Protein AF-A0A438I590-F1 (afdb_monomer_lite)

Organism: Vitis vinifera (NCBI:txid29760)

Radius of gyration: 56.79 Å; chains: 1; bounding box: 91×57×160 Å

Sequence (173 aa):
MPCSTCQSYEHLVECPTFPAVREMFGDQANVVDQFKPNNNAPYGSTYISNWRNHPNFSWKPRPPQYTPPAQAPQQASNLEQAIANLSKVVGDFVGEQKSINSQLNQKIDRVESTLNKRMDEMQNDLYHKIDNIQYSISRLTNLNTVQEKGNFPSQPHQNPKGIHEVEAQGRES

pLDDT: mean 73.7, std 19.17, range [40.97, 98.69]

Structure (mmCIF, N/CA/C/O backbone):
data_AF-A0A438I590-F1
#
_entry.id   AF-A0A438I590-F1
#
loop_
_atom_site.group_PDB
_atom_site.id
_atom_site.type_symbol
_atom_site.label_atom_id
_atom_site.label_alt_id
_atom_site.label_comp_id
_atom_site.label_asym_id
_atom_site.label_entity_id
_atom_site.label_seq_id
_atom_site.pdbx_PDB_ins_code
_atom_site.Cartn_x
_atom_site.Cartn_y
_atom_site.Cartn_z
_atom_site.occupancy
_atom_site.B_iso_or_equiv
_atom_site.auth_seq_id
_atom_site.auth_comp_id
_atom_site.auth_asym_id
_atom_site.auth_atom_id
_atom_site.pdbx_PDB_model_num
ATOM 1 N N . MET A 1 1 ? 3.644 2.434 45.443 1.00 70.94 1 MET A N 1
ATOM 2 C CA . MET A 1 1 ? 2.411 3.213 45.204 1.00 70.94 1 MET A CA 1
ATOM 3 C C . MET A 1 1 ? 2.764 4.676 45.413 1.00 70.94 1 MET A C 1
ATOM 5 O O . MET A 1 1 ? 3.305 4.953 46.479 1.00 70.94 1 MET A O 1
ATOM 9 N N . PRO A 1 2 ? 2.570 5.568 44.424 1.00 77.00 2 PRO A N 1
ATOM 10 C CA . PRO A 1 2 ? 2.765 6.999 44.639 1.00 77.00 2 PRO A CA 1
ATOM 11 C C . PRO A 1 2 ? 1.704 7.525 45.613 1.00 77.00 2 PRO A C 1
ATOM 13 O O . PRO A 1 2 ? 0.592 6.996 45.671 1.00 77.00 2 PRO A O 1
ATOM 16 N N . CYS A 1 3 ? 2.042 8.549 46.390 1.00 75.69 3 CYS A N 1
ATOM 17 C CA . CYS A 1 3 ? 1.111 9.191 47.308 1.00 75.69 3 CYS A CA 1
ATOM 18 C C . CYS A 1 3 ? -0.096 9.743 46.534 1.00 75.69 3 CYS A C 1
ATOM 20 O O . CYS A 1 3 ? 0.072 10.566 45.639 1.00 75.69 3 CYS A O 1
ATOM 22 N N . SER A 1 4 ? -1.318 9.349 46.898 1.00 69.00 4 SER A N 1
ATOM 23 C CA . SER A 1 4 ? -2.538 9.776 46.191 1.00 69.00 4 SER A CA 1
ATOM 24 C C . SER A 1 4 ? -2.778 11.291 46.223 1.00 69.00 4 SER A C 1
ATOM 26 O O . SER A 1 4 ? -3.519 11.808 45.394 1.00 69.00 4 SER A O 1
ATOM 28 N N . THR A 1 5 ? -2.157 12.003 47.169 1.00 71.00 5 THR A N 1
ATOM 29 C CA . THR A 1 5 ? -2.352 13.444 47.383 1.00 71.00 5 THR A CA 1
ATOM 30 C C . THR A 1 5 ? -1.461 14.307 46.488 1.00 71.00 5 THR A C 1
ATOM 32 O O . THR A 1 5 ? -1.924 15.320 45.979 1.00 71.00 5 THR A O 1
ATOM 35 N N . CYS A 1 6 ? -0.195 13.931 46.278 1.00 78.19 6 CYS A N 1
ATOM 36 C CA . CYS A 1 6 ? 0.759 14.729 45.488 1.00 78.19 6 CYS A CA 1
ATOM 37 C C . CYS A 1 6 ? 1.446 13.949 44.356 1.00 78.19 6 CYS A C 1
ATOM 39 O O . CYS A 1 6 ? 2.307 14.494 43.674 1.00 78.19 6 CYS A O 1
ATOM 41 N N . GLN A 1 7 ? 1.090 12.675 44.170 1.00 72.06 7 GLN A N 1
ATOM 42 C CA . GLN A 1 7 ? 1.624 11.769 43.147 1.00 72.06 7 GLN A CA 1
ATOM 43 C C . GLN A 1 7 ? 3.148 11.532 43.216 1.00 72.06 7 GLN A C 1
ATOM 45 O O . GLN A 1 7 ? 3.723 10.968 42.288 1.00 72.06 7 GLN A O 1
ATOM 50 N N . SER A 1 8 ? 3.805 11.894 44.326 1.00 72.00 8 SER A N 1
ATOM 51 C CA . SER A 1 8 ? 5.228 11.609 44.564 1.00 72.00 8 SER A CA 1
ATOM 52 C C . SER A 1 8 ? 5.452 10.172 45.056 1.00 72.00 8 SER A C 1
ATOM 54 O O . SER A 1 8 ? 4.584 9.570 45.693 1.00 72.00 8 SER A O 1
ATOM 56 N N . TYR A 1 9 ? 6.641 9.630 44.776 1.00 76.06 9 TYR A N 1
ATOM 57 C CA . TYR A 1 9 ? 7.103 8.328 45.278 1.00 76.06 9 TYR A CA 1
ATOM 58 C C . TYR A 1 9 ? 7.983 8.441 46.534 1.00 76.06 9 TYR A C 1
ATOM 60 O O . TYR A 1 9 ? 8.414 7.418 47.060 1.00 76.06 9 TYR A O 1
ATOM 68 N N . GLU A 1 10 ? 8.263 9.656 47.014 1.00 74.12 10 GLU A N 1
ATOM 69 C CA . GLU A 1 10 ? 9.264 9.900 48.064 1.00 74.12 10 GLU A CA 1
ATOM 70 C C . GLU A 1 10 ? 8.742 9.654 49.486 1.00 74.12 10 GLU A C 1
ATOM 72 O O . GLU A 1 10 ? 9.523 9.547 50.428 1.00 74.12 10 GLU A O 1
ATOM 77 N N . HIS A 1 11 ? 7.427 9.532 49.666 1.00 67.69 11 HIS A N 1
ATOM 78 C CA . HIS A 1 11 ? 6.815 9.316 50.974 1.00 67.69 11 HIS A CA 1
ATOM 79 C C . HIS A 1 11 ? 5.542 8.466 50.860 1.00 67.69 11 HIS A C 1
ATOM 81 O O . HIS A 1 11 ? 4.703 8.668 49.981 1.00 67.69 11 HIS A O 1
ATOM 87 N N . LEU A 1 12 ? 5.394 7.500 51.770 1.00 59.84 12 LEU A N 1
ATOM 88 C CA . LEU A 1 12 ? 4.377 6.443 51.678 1.00 59.84 12 LEU A CA 1
ATOM 89 C C . LEU A 1 12 ? 3.187 6.601 52.636 1.00 59.84 12 LEU A C 1
ATOM 91 O O . LEU A 1 12 ? 2.172 5.951 52.408 1.00 59.84 12 LEU A O 1
ATOM 95 N N . VAL A 1 13 ? 3.281 7.427 53.687 1.00 60.38 13 VAL A N 1
ATOM 96 C CA . VAL A 1 13 ? 2.271 7.438 54.770 1.00 60.38 13 VAL A CA 1
ATOM 97 C C . VAL A 1 13 ? 1.706 8.830 55.060 1.00 60.38 13 VAL A C 1
ATOM 99 O O . VAL A 1 13 ? 0.490 8.974 55.121 1.00 60.38 13 VAL A O 1
ATOM 102 N N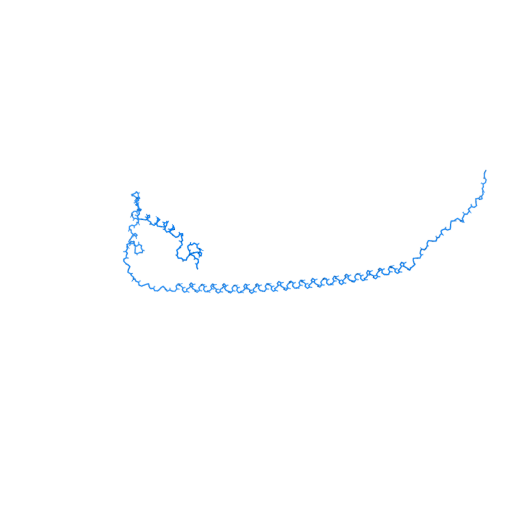 . GLU A 1 14 ? 2.537 9.873 55.147 1.00 62.47 14 GLU A N 1
ATOM 103 C CA . GLU A 1 14 ? 2.062 11.252 55.328 1.00 62.47 14 GLU A CA 1
ATOM 104 C C . GLU A 1 14 ? 2.648 12.169 54.254 1.00 62.47 14 GLU A C 1
ATOM 106 O O . GLU A 1 14 ? 3.861 12.275 54.087 1.00 62.47 14 GLU A O 1
ATOM 111 N N . CYS A 1 15 ? 1.764 12.804 53.482 1.00 69.38 15 CYS A N 1
ATOM 112 C CA . CYS A 1 15 ? 2.145 13.786 52.476 1.00 69.38 15 CYS A CA 1
ATOM 113 C C . CYS A 1 15 ? 2.492 15.105 53.183 1.00 69.38 15 CYS A C 1
ATOM 115 O O . CYS A 1 15 ? 1.608 15.655 53.844 1.00 69.38 15 CYS A O 1
ATOM 117 N N . PRO A 1 16 ? 3.701 15.670 53.013 1.00 68.12 16 PRO A N 1
ATOM 118 C CA . PRO A 1 16 ? 4.107 16.918 53.672 1.00 68.12 16 PRO A CA 1
ATOM 119 C C . PRO A 1 16 ? 3.179 18.110 53.379 1.00 68.12 16 PRO A C 1
ATOM 121 O O . PRO A 1 16 ? 3.109 19.059 54.149 1.00 68.12 16 PRO A O 1
ATOM 124 N N . THR A 1 17 ? 2.433 18.054 52.273 1.00 64.62 17 THR A N 1
ATOM 125 C CA . THR A 1 17 ? 1.440 19.058 51.855 1.00 64.62 17 THR A CA 1
ATOM 126 C C . THR A 1 17 ? 0.091 18.943 52.588 1.00 64.62 17 THR A C 1
ATOM 128 O O . THR A 1 17 ? -0.721 19.863 52.537 1.00 64.62 17 THR A O 1
ATOM 131 N N . PHE A 1 18 ? -0.185 17.823 53.262 1.00 64.62 18 PHE A N 1
ATOM 132 C CA . PHE A 1 18 ? -1.492 17.523 53.861 1.00 64.62 18 PHE A CA 1
ATOM 133 C C . PHE A 1 18 ? -1.895 18.425 55.048 1.00 64.62 18 PHE A C 1
ATOM 135 O O . PHE A 1 18 ? -3.074 18.780 55.121 1.00 64.62 18 PHE A O 1
ATOM 142 N N . PRO A 1 19 ? -0.984 18.857 55.949 1.00 62.16 19 PRO A N 1
ATOM 143 C CA . PRO A 1 19 ? -1.344 19.748 57.054 1.00 62.16 19 PRO A CA 1
ATOM 144 C C . PRO A 1 19 ? -1.915 21.091 56.575 1.00 62.16 19 PRO A C 1
ATOM 146 O O . PRO A 1 19 ? -2.956 21.516 57.066 1.00 62.16 19 PRO A O 1
ATOM 149 N N . ALA A 1 20 ? -1.310 21.695 55.546 1.00 61.56 20 ALA A N 1
ATOM 150 C CA . ALA A 1 20 ? -1.750 22.978 54.991 1.00 61.56 20 ALA A CA 1
ATOM 151 C C . ALA A 1 20 ? -3.125 22.884 54.306 1.00 61.56 20 ALA A C 1
ATOM 153 O O . ALA A 1 20 ? -3.954 23.781 54.422 1.00 61.56 20 ALA A O 1
ATOM 154 N N . VAL A 1 21 ? -3.406 21.770 53.622 1.00 60.34 21 VAL A N 1
ATOM 155 C CA . VAL A 1 21 ? -4.712 21.541 52.983 1.00 60.34 21 VAL A CA 1
ATOM 156 C C . VAL A 1 21 ? -5.808 21.343 54.034 1.00 60.34 21 VAL A C 1
ATOM 158 O O . VAL A 1 21 ? -6.900 21.888 53.893 1.00 60.34 21 VAL A O 1
ATOM 161 N N . ARG A 1 22 ? -5.523 20.610 55.116 1.00 62.00 22 ARG A N 1
ATOM 162 C CA . ARG A 1 22 ? -6.483 20.372 56.204 1.00 62.00 22 ARG A CA 1
ATOM 163 C C . ARG A 1 22 ? -6.872 21.658 56.940 1.00 62.00 22 ARG A C 1
ATOM 165 O O . ARG A 1 22 ? -8.035 21.801 57.305 1.00 62.00 22 ARG A O 1
ATOM 172 N N . GLU A 1 23 ? -5.927 22.574 57.131 1.00 60.38 23 GLU A N 1
ATOM 173 C CA . GLU A 1 23 ? -6.164 23.877 57.765 1.00 60.38 23 GLU A CA 1
ATOM 174 C C . GLU A 1 23 ? -7.091 24.757 56.905 1.00 60.38 23 GLU A C 1
ATOM 176 O O . GLU A 1 23 ? -8.107 25.244 57.398 1.00 60.38 23 GLU A O 1
ATOM 181 N N . MET A 1 24 ? -6.862 24.814 55.585 1.00 58.25 24 MET A N 1
ATOM 182 C CA . MET A 1 24 ? -7.729 25.563 54.658 1.00 58.25 24 MET A CA 1
ATOM 183 C C . MET A 1 24 ? -9.183 25.052 54.606 1.00 58.25 24 MET A C 1
ATOM 185 O O . MET A 1 24 ? -10.105 25.846 54.417 1.00 58.25 24 MET A O 1
ATOM 189 N N . PHE A 1 25 ? -9.416 23.743 54.768 1.00 56.88 25 PHE A N 1
ATOM 190 C CA . PHE A 1 25 ? -10.774 23.175 54.811 1.00 56.88 25 PHE A CA 1
ATOM 191 C C . PHE A 1 25 ? -11.434 23.274 56.196 1.00 56.88 25 PHE A C 1
ATOM 193 O O . PHE A 1 25 ? -12.662 23.355 56.280 1.00 56.88 25 PHE A O 1
ATOM 200 N N . GLY A 1 26 ? -10.649 23.288 57.279 1.00 59.03 26 GLY A N 1
ATOM 201 C CA . GLY A 1 26 ? -11.156 23.489 58.641 1.00 59.03 26 GLY A CA 1
ATOM 202 C C . GLY A 1 26 ? -11.768 24.879 58.837 1.00 59.03 26 GLY A C 1
ATOM 203 O O . GLY A 1 26 ? -12.857 24.998 59.405 1.00 59.03 26 GLY A O 1
ATOM 204 N N . ASP A 1 27 ? -11.129 25.909 58.279 1.00 57.12 27 ASP A N 1
ATOM 205 C CA . ASP A 1 27 ? -11.603 27.295 58.372 1.00 57.12 27 ASP A CA 1
ATOM 206 C C . ASP A 1 27 ? -12.915 27.534 57.604 1.00 57.12 27 ASP A C 1
ATOM 208 O O . ASP A 1 27 ? -13.749 28.328 58.039 1.00 57.12 27 ASP A O 1
ATOM 212 N N . GLN A 1 28 ? -13.164 26.804 56.508 1.00 56.91 28 GLN A N 1
ATOM 213 C CA . GLN A 1 28 ? -14.437 26.878 55.776 1.00 56.91 28 GLN A CA 1
ATOM 214 C C . GLN A 1 28 ? -15.594 26.163 56.497 1.00 56.91 28 GLN A C 1
ATOM 216 O O . GLN A 1 28 ? -16.742 26.596 56.385 1.00 56.91 28 GLN A O 1
ATOM 221 N N . ALA A 1 29 ? -15.320 25.095 57.254 1.00 52.38 29 ALA A N 1
ATOM 222 C CA . ALA A 1 29 ? -16.349 24.334 57.971 1.00 52.38 29 ALA A CA 1
ATOM 223 C C . ALA A 1 29 ? -16.844 25.042 59.250 1.00 52.38 29 ALA A C 1
ATOM 225 O O . ALA A 1 29 ? -18.017 24.920 59.603 1.00 52.38 29 ALA A O 1
ATOM 226 N N . ASN A 1 30 ? -15.992 25.842 59.902 1.00 56.03 30 ASN A N 1
ATOM 227 C CA . ASN A 1 30 ? -16.338 26.577 61.128 1.00 56.03 30 ASN A CA 1
ATOM 228 C C . ASN A 1 30 ? -17.219 27.826 60.904 1.00 56.03 30 ASN A C 1
ATOM 230 O O . ASN A 1 30 ? -17.684 28.435 61.869 1.00 56.03 30 ASN A O 1
ATOM 234 N N . VAL A 1 31 ? -17.498 28.211 59.654 1.00 54.53 31 VAL A N 1
ATOM 235 C CA . VAL A 1 31 ? -18.377 29.356 59.332 1.00 54.53 31 VAL A CA 1
ATOM 236 C C . VAL A 1 31 ? -19.856 29.048 59.605 1.00 54.53 31 VAL A C 1
ATOM 238 O O . VAL A 1 31 ? -20.648 29.963 59.841 1.00 54.53 31 VAL A O 1
ATOM 241 N N . VAL A 1 32 ? -20.243 27.768 59.620 1.00 56.84 32 VAL A N 1
ATOM 242 C CA . VAL A 1 32 ? -21.647 27.352 59.773 1.00 56.84 32 VAL A CA 1
ATOM 243 C C . VAL A 1 32 ? -22.186 27.643 61.181 1.00 56.84 32 VAL A C 1
ATOM 245 O O . VAL A 1 32 ? -23.335 28.065 61.308 1.00 56.84 32 VAL A O 1
ATOM 248 N N . ASP A 1 33 ? -21.358 27.522 62.222 1.00 54.09 33 ASP A N 1
ATOM 249 C CA . ASP A 1 33 ? -21.786 27.742 63.614 1.00 54.09 33 ASP A CA 1
ATOM 250 C C . ASP A 1 33 ? -21.774 29.223 64.043 1.00 54.09 33 ASP A C 1
ATOM 252 O O . ASP A 1 33 ? -22.419 29.591 65.026 1.00 54.09 33 ASP A O 1
ATOM 256 N N . GLN A 1 34 ? -21.085 30.105 63.304 1.00 52.22 34 GLN A N 1
ATOM 257 C CA . GLN A 1 34 ? -21.012 31.548 63.604 1.00 52.22 34 GLN A CA 1
ATOM 258 C C . GLN A 1 34 ? -22.017 32.404 62.819 1.00 52.22 34 GLN A C 1
ATOM 260 O O . GLN A 1 34 ? -22.079 33.624 63.009 1.00 52.22 34 GLN A O 1
ATOM 265 N N . PHE A 1 35 ? -22.827 31.798 61.949 1.00 57.03 35 PHE A N 1
ATOM 266 C CA . PHE A 1 35 ? -23.754 32.543 61.106 1.00 57.03 35 PHE A CA 1
ATOM 267 C C . PHE A 1 35 ? -24.938 33.090 61.922 1.00 57.03 35 PHE A C 1
ATOM 269 O O . PHE A 1 35 ? -25.896 32.379 62.231 1.00 57.03 35 PHE A O 1
ATOM 276 N N . LYS A 1 36 ? -24.905 34.386 62.261 1.00 59.28 36 LYS A N 1
ATOM 277 C CA . LYS A 1 36 ? -26.077 35.098 62.793 1.00 59.28 36 LYS A CA 1
ATOM 278 C C . LYS A 1 36 ? -27.015 35.484 61.640 1.00 59.28 36 LYS A C 1
ATOM 280 O O . LYS A 1 36 ? -26.609 36.271 60.785 1.00 59.28 36 LYS A O 1
ATOM 285 N N . PRO A 1 37 ? -28.266 34.994 61.601 1.00 58.62 37 PRO A N 1
ATOM 286 C CA . PRO A 1 37 ? -29.215 35.396 60.569 1.00 58.62 37 PRO A CA 1
ATOM 287 C C . PRO A 1 37 ? -29.580 36.885 60.699 1.00 58.62 37 PRO A C 1
ATOM 289 O O . PRO A 1 37 ? -29.724 37.419 61.798 1.00 58.62 37 PRO A O 1
ATOM 292 N N . ASN A 1 38 ? -29.730 37.562 59.559 1.00 54.06 38 ASN A N 1
ATOM 293 C CA . ASN A 1 38 ? -30.131 38.966 59.479 1.00 54.06 38 ASN A CA 1
ATOM 294 C C . ASN A 1 38 ? -31.612 39.131 59.882 1.00 54.06 38 ASN A C 1
ATOM 296 O O . ASN A 1 38 ? -32.495 38.567 59.238 1.00 54.06 38 ASN A O 1
ATOM 300 N N . ASN A 1 39 ? -31.884 39.943 60.910 1.00 58.28 39 ASN A N 1
ATOM 301 C CA . ASN A 1 39 ? -33.231 40.191 61.445 1.00 58.28 39 ASN A CA 1
ATOM 302 C C . ASN A 1 39 ? -34.166 40.977 60.499 1.00 58.28 39 ASN A C 1
ATOM 304 O O . ASN A 1 39 ? -35.359 41.060 60.775 1.00 58.28 39 ASN A O 1
ATOM 308 N N . ASN A 1 40 ? -33.668 41.522 59.383 1.00 58.44 40 ASN A N 1
ATOM 309 C CA . ASN A 1 40 ? -34.463 42.318 58.436 1.00 58.44 40 ASN A CA 1
ATOM 310 C C . ASN A 1 40 ? -35.018 41.514 57.243 1.00 58.44 40 ASN A C 1
ATOM 312 O O . ASN A 1 40 ? -35.478 42.112 56.274 1.00 58.44 40 ASN A O 1
ATOM 316 N N . ALA A 1 41 ? -34.972 40.177 57.275 1.00 56.44 41 ALA A N 1
ATOM 317 C CA . ALA A 1 41 ? -35.538 39.323 56.229 1.00 56.44 41 ALA A CA 1
ATOM 318 C C . ALA A 1 41 ? -36.981 38.898 56.595 1.00 56.44 41 ALA A C 1
ATOM 320 O O . ALA A 1 41 ? -37.143 37.990 57.413 1.00 56.44 41 ALA A O 1
ATOM 321 N N . PRO A 1 42 ? -38.039 39.476 55.985 1.00 56.62 42 PRO A N 1
ATOM 322 C CA . PRO A 1 42 ? -39.427 39.276 56.432 1.00 56.62 42 PRO A CA 1
ATOM 323 C C . PRO A 1 42 ? -39.943 37.837 56.278 1.00 56.62 42 PRO A C 1
ATOM 325 O O . PRO A 1 42 ? -40.926 37.463 56.906 1.00 56.62 42 PRO A O 1
ATOM 328 N N . TYR A 1 43 ? -39.277 37.025 55.451 1.00 54.25 43 TYR A N 1
ATOM 329 C CA . TYR A 1 43 ? -39.705 35.668 55.092 1.00 54.25 43 TYR A CA 1
ATOM 330 C C . TYR A 1 43 ? -38.688 34.571 55.460 1.00 54.25 43 TYR A C 1
ATOM 332 O O . TYR A 1 43 ? -38.898 33.402 55.139 1.00 54.25 43 TYR A O 1
ATOM 340 N N . GLY A 1 44 ? -37.581 34.914 56.131 1.00 52.94 44 GLY A N 1
ATOM 341 C CA . GLY A 1 44 ? -36.484 33.968 56.385 1.00 52.94 44 GLY A CA 1
ATOM 342 C C . GLY A 1 44 ? -36.829 32.842 57.370 1.00 52.94 44 GLY A C 1
ATOM 343 O O . GLY A 1 44 ? -36.316 31.733 57.247 1.00 52.94 44 GLY A O 1
ATOM 344 N N . SER A 1 45 ? -37.718 33.094 58.334 1.00 55.09 45 SER A N 1
ATOM 345 C CA . SER A 1 45 ? -38.065 32.127 59.387 1.00 55.09 45 SER A CA 1
ATOM 346 C C . SER A 1 45 ? -39.282 31.256 59.058 1.00 55.09 45 SER A C 1
ATOM 348 O O . SER A 1 45 ? -39.435 30.177 59.631 1.00 55.09 45 SER A O 1
ATOM 350 N N . THR A 1 46 ? -40.129 31.679 58.115 1.00 53.47 46 THR A N 1
ATOM 351 C CA . THR A 1 46 ? -41.415 31.027 57.818 1.00 53.47 46 THR A CA 1
ATOM 352 C C . THR A 1 46 ? -41.275 29.834 56.875 1.00 53.47 46 THR A C 1
ATOM 354 O O . THR A 1 46 ? -42.061 28.894 56.959 1.00 53.47 46 THR A O 1
ATOM 357 N N . TYR A 1 47 ? -40.263 29.835 56.000 1.00 53.41 47 TYR A N 1
ATOM 358 C CA . TYR A 1 47 ? -40.080 28.774 55.001 1.00 53.41 47 TYR A CA 1
ATOM 359 C C . TYR A 1 47 ? -39.258 27.576 55.511 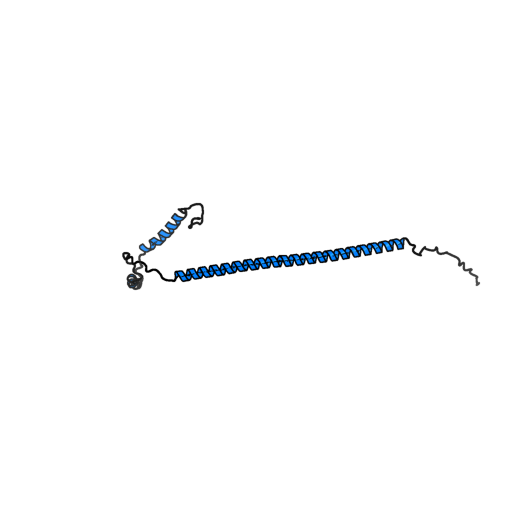1.00 53.41 47 TYR A C 1
ATOM 361 O O . TYR A 1 47 ? -39.294 26.508 54.910 1.00 53.41 47 TYR A O 1
ATOM 369 N N . ILE A 1 48 ? -38.535 27.716 56.632 1.00 54.59 48 ILE A N 1
ATOM 370 C CA . ILE A 1 48 ? -37.552 26.718 57.111 1.00 54.59 48 ILE A CA 1
ATOM 371 C C . ILE A 1 48 ? -38.083 25.877 58.290 1.00 54.59 48 ILE A C 1
ATOM 373 O O . ILE A 1 48 ? -37.604 24.769 58.544 1.00 54.59 48 ILE A O 1
ATOM 377 N N . SER A 1 49 ? -39.098 26.358 59.010 1.00 59.00 49 SER A N 1
ATOM 378 C CA . SER A 1 49 ? -39.652 25.683 60.195 1.00 59.00 49 SER A CA 1
ATOM 379 C C . SER A 1 49 ? -40.228 24.296 59.881 1.00 59.00 49 SER A C 1
ATOM 381 O O . SER A 1 49 ? -39.986 23.343 60.624 1.00 59.00 49 SER A O 1
ATOM 383 N N . ASN A 1 50 ? -40.916 24.156 58.745 1.00 57.91 50 ASN A N 1
ATOM 384 C CA . ASN A 1 50 ? -41.568 22.906 58.337 1.00 57.91 50 ASN A CA 1
ATOM 385 C C . ASN A 1 50 ? -40.569 21.867 57.791 1.00 57.91 50 ASN A C 1
ATOM 387 O O . ASN A 1 50 ? -40.804 20.665 57.895 1.00 57.91 50 ASN A O 1
ATOM 391 N N . TRP A 1 51 ? -39.422 22.313 57.266 1.00 60.72 51 TRP A N 1
ATOM 392 C CA . TRP A 1 51 ? -38.378 21.439 56.716 1.00 60.72 51 TRP A CA 1
ATOM 393 C C . TRP A 1 51 ? -37.542 20.762 57.805 1.00 60.72 51 TRP A C 1
ATOM 395 O O . TRP A 1 51 ? -37.149 19.609 57.641 1.00 60.72 51 TRP A O 1
ATOM 405 N N . ARG A 1 52 ? -37.339 21.420 58.959 1.00 58.47 52 ARG A N 1
ATOM 406 C CA . ARG A 1 52 ? -36.610 20.834 60.106 1.00 58.47 52 ARG A CA 1
ATOM 407 C C . ARG A 1 52 ? -37.238 19.542 60.643 1.00 58.47 52 ARG A C 1
ATOM 409 O O . ARG A 1 52 ? -36.543 18.740 61.269 1.00 58.47 52 ARG A O 1
ATOM 416 N N . ASN A 1 53 ? -38.534 19.343 60.409 1.00 57.59 53 ASN A N 1
ATOM 417 C CA . ASN A 1 53 ? -39.289 18.180 60.876 1.00 57.59 53 ASN A CA 1
ATOM 418 C C . ASN A 1 53 ? -39.652 17.202 59.743 1.00 57.59 53 ASN A C 1
ATOM 420 O O . ASN A 1 53 ? -40.411 16.264 59.978 1.00 57.59 53 ASN A O 1
ATOM 424 N N . HIS A 1 54 ? -39.114 17.388 58.531 1.00 61.78 54 HIS A N 1
ATOM 425 C CA . HIS A 1 54 ? -39.372 16.479 57.418 1.00 61.78 54 HIS A CA 1
ATOM 426 C C . HIS A 1 54 ? -38.731 15.102 57.689 1.00 61.78 54 HIS A C 1
ATOM 428 O O . HIS A 1 54 ? -37.560 15.047 58.077 1.00 61.78 54 HIS A O 1
ATOM 434 N N . PRO A 1 55 ? -39.439 13.979 57.459 1.00 62.91 55 PRO A N 1
ATOM 435 C CA . PRO A 1 55 ? -38.955 12.638 57.800 1.00 62.91 55 PRO A CA 1
ATOM 436 C C . PRO A 1 55 ? -37.617 12.262 57.139 1.00 62.91 55 PRO A C 1
ATOM 438 O O . PRO A 1 55 ? -36.852 11.519 57.745 1.00 62.91 55 PRO A O 1
ATOM 441 N N . ASN A 1 56 ? -37.301 12.836 55.969 1.00 60.00 56 ASN A N 1
ATOM 442 C CA . ASN A 1 56 ? -36.024 12.634 55.262 1.00 60.00 56 ASN A CA 1
ATOM 443 C C . ASN A 1 56 ? -34.954 13.724 55.495 1.00 60.00 56 ASN A C 1
ATOM 445 O O . ASN A 1 56 ? -33.827 13.542 55.059 1.00 60.00 56 ASN A O 1
ATOM 449 N N . PHE A 1 57 ? -35.272 14.850 56.149 1.00 55.50 57 PHE A N 1
ATOM 450 C CA . PHE A 1 57 ? -34.346 15.994 56.319 1.00 55.50 57 PHE A CA 1
ATOM 451 C C . PHE A 1 57 ? -34.351 16.550 57.754 1.00 55.50 57 PHE A C 1
ATOM 453 O O . PHE A 1 57 ? -34.147 17.742 57.991 1.00 55.50 57 PHE A O 1
ATOM 460 N N . SER A 1 58 ? -34.614 15.690 58.740 1.00 58.25 58 SER A N 1
ATOM 461 C CA . SER A 1 58 ? -34.596 16.101 60.140 1.00 58.25 58 SER A CA 1
ATOM 462 C C . SER A 1 58 ? -33.160 16.238 60.643 1.00 58.25 58 SER A C 1
ATOM 464 O O . SER A 1 58 ? -32.426 15.261 60.723 1.00 58.25 58 SER A O 1
ATOM 466 N N . TRP A 1 59 ? -32.789 17.454 61.040 1.00 53.62 59 TRP A N 1
ATOM 467 C CA . TRP A 1 59 ? -31.495 17.773 61.656 1.00 53.62 59 TRP A CA 1
ATOM 468 C C . TRP A 1 59 ? -31.436 17.454 63.158 1.00 53.62 59 TRP A C 1
ATOM 470 O O . TRP A 1 59 ? -30.492 17.850 63.839 1.00 53.62 59 TRP A O 1
ATOM 480 N N . LYS A 1 60 ? -32.441 16.765 63.722 1.00 54.66 60 LYS A N 1
ATOM 481 C CA . LYS A 1 60 ? -32.314 16.255 65.091 1.00 54.66 60 LYS A CA 1
ATOM 482 C C . LYS A 1 60 ? -31.301 15.106 65.077 1.00 54.66 60 LYS A C 1
ATOM 484 O O . LYS A 1 60 ? -31.476 14.203 64.259 1.00 54.66 60 LYS A O 1
ATOM 489 N N . PRO A 1 61 ? -30.296 15.086 65.972 1.00 50.06 61 PRO A N 1
ATOM 490 C CA . PRO A 1 61 ? -29.437 13.921 66.140 1.00 50.06 61 PRO A CA 1
ATOM 491 C C . PRO A 1 61 ? -30.319 12.752 66.587 1.00 50.06 61 PRO A C 1
ATOM 493 O O . PRO A 1 61 ? -30.712 12.644 67.748 1.00 50.06 61 PRO A O 1
ATOM 496 N N . ARG A 1 62 ? -30.734 11.921 65.630 1.00 54.03 62 ARG A N 1
ATOM 497 C CA . ARG A 1 62 ? -31.501 10.713 65.905 1.00 54.03 62 ARG A CA 1
ATOM 498 C C . ARG A 1 62 ? -30.482 9.676 66.394 1.00 54.03 62 ARG A C 1
ATOM 500 O O . ARG A 1 62 ? -29.493 9.464 65.692 1.00 54.03 62 ARG A O 1
ATOM 507 N N . PRO A 1 63 ? -30.664 9.045 67.568 1.00 52.72 63 PRO A N 1
ATOM 508 C CA . PRO A 1 63 ? -29.797 7.941 67.964 1.00 52.72 63 PRO A CA 1
ATOM 509 C C . PRO A 1 63 ? -29.872 6.864 66.869 1.00 52.72 63 PRO A C 1
ATOM 511 O O . PRO A 1 63 ? -30.976 6.594 66.382 1.00 52.72 63 PRO A O 1
ATOM 514 N N . PRO A 1 64 ? -28.738 6.296 66.424 1.00 51.19 64 PRO A N 1
ATOM 515 C CA . PRO A 1 64 ? -28.730 5.357 65.314 1.00 51.19 64 PRO A CA 1
ATOM 516 C C . PRO A 1 64 ? -29.526 4.107 65.697 1.00 51.19 64 PRO A C 1
ATOM 518 O O . PRO A 1 64 ? -29.044 3.237 66.418 1.00 51.19 64 PRO A O 1
ATOM 521 N N . GLN A 1 65 ? -30.763 4.009 65.209 1.00 50.66 65 GLN A N 1
ATOM 522 C CA . GLN A 1 65 ? -31.462 2.735 65.134 1.00 50.66 65 GLN A CA 1
ATOM 523 C C . GLN A 1 65 ? -30.902 2.011 63.916 1.00 50.66 65 GLN A C 1
ATOM 525 O O . GLN A 1 65 ? -31.337 2.236 62.787 1.00 50.66 65 GLN A O 1
ATOM 530 N N . TYR A 1 66 ? -29.884 1.188 64.154 1.00 40.97 66 TYR A N 1
ATOM 531 C CA . TYR A 1 66 ? -29.393 0.237 63.169 1.00 40.97 66 TYR A CA 1
ATOM 532 C C . TYR A 1 66 ? -30.537 -0.711 62.797 1.00 40.97 66 TYR A C 1
ATOM 534 O O . TYR A 1 66 ? -30.845 -1.655 63.520 1.00 40.97 66 TYR A O 1
ATOM 542 N N . THR A 1 67 ? -31.173 -0.447 61.661 1.00 58.12 67 THR A N 1
ATOM 543 C CA . THR A 1 67 ? -31.848 -1.490 60.892 1.00 58.12 67 THR A CA 1
ATOM 544 C C . THR A 1 67 ? -30.807 -2.067 59.933 1.00 58.12 67 THR A C 1
ATOM 546 O O . THR A 1 67 ? -30.102 -1.292 59.281 1.00 58.12 67 THR A O 1
ATOM 549 N N . PRO A 1 68 ? -30.640 -3.401 59.866 1.00 50.94 68 PRO A N 1
ATOM 550 C CA . PRO A 1 68 ? -29.759 -4.016 58.883 1.00 50.94 68 PRO A CA 1
ATOM 551 C C . PRO A 1 68 ? -30.172 -3.548 57.481 1.00 50.94 68 PRO A C 1
ATOM 553 O O . PRO A 1 68 ? -31.372 -3.562 57.188 1.00 50.94 68 PRO A O 1
ATOM 556 N N . PRO A 1 69 ? -29.236 -3.140 56.606 1.00 52.38 69 PRO A N 1
ATOM 557 C CA . PRO A 1 69 ? -29.589 -2.840 55.231 1.00 52.38 69 PRO A CA 1
ATOM 558 C C . PRO A 1 69 ? -30.134 -4.124 54.606 1.00 52.38 69 PRO A C 1
ATOM 560 O O . PRO A 1 69 ? -29.436 -5.138 54.550 1.00 52.38 69 PRO A O 1
ATOM 563 N N . ALA A 1 70 ? -31.382 -4.094 54.143 1.00 52.47 70 ALA A N 1
ATOM 564 C CA . ALA A 1 70 ? -31.851 -5.096 53.203 1.00 52.47 70 ALA A CA 1
ATOM 565 C C . ALA A 1 70 ? -30.913 -5.050 51.987 1.00 52.47 70 ALA A C 1
ATOM 567 O O . ALA A 1 70 ? -30.675 -3.976 51.432 1.00 52.47 70 ALA A O 1
ATOM 568 N N . GLN A 1 71 ? -30.328 -6.196 51.631 1.00 60.06 71 GLN A N 1
ATOM 569 C CA . GLN A 1 71 ? -29.445 -6.342 50.473 1.00 60.06 71 GLN A CA 1
ATOM 570 C C . GLN A 1 71 ? -30.053 -5.651 49.249 1.00 60.06 71 GLN A C 1
ATOM 572 O O . GLN A 1 71 ? -31.182 -5.954 48.869 1.00 60.06 71 GLN A O 1
ATOM 577 N N . ALA A 1 72 ? -29.300 -4.737 48.632 1.00 50.12 72 ALA A N 1
ATOM 578 C CA . ALA A 1 72 ? -29.684 -4.096 47.381 1.00 50.12 72 ALA A CA 1
ATOM 579 C C . ALA A 1 72 ? -29.752 -5.153 46.258 1.00 50.12 72 ALA A C 1
ATOM 581 O O . ALA A 1 72 ? -28.714 -5.730 45.923 1.00 50.12 72 ALA A O 1
ATOM 582 N N . PRO A 1 73 ? -30.924 -5.431 45.654 1.00 57.44 73 PRO A N 1
ATOM 583 C CA . PRO A 1 73 ? -31.025 -6.439 44.608 1.00 57.44 73 PRO A CA 1
ATOM 584 C C . PRO A 1 73 ? -30.778 -5.828 43.213 1.00 57.44 73 PRO A C 1
ATOM 586 O O . PRO A 1 73 ? -31.394 -4.843 42.819 1.00 57.44 73 PRO A O 1
ATOM 589 N N . GLN A 1 74 ? -29.905 -6.484 42.444 1.00 54.25 74 GLN A N 1
ATOM 590 C CA . GLN A 1 74 ? -29.805 -6.515 40.970 1.00 54.25 74 GLN A CA 1
ATOM 591 C C . GLN A 1 74 ? -29.186 -5.350 40.170 1.00 54.25 74 GLN A C 1
ATOM 593 O O . GLN A 1 74 ? -28.671 -5.632 39.086 1.00 54.25 74 GLN A O 1
ATOM 598 N N . GLN A 1 75 ? -29.115 -4.097 40.641 1.00 56.53 75 GLN A N 1
ATOM 599 C CA . GLN A 1 75 ? -28.502 -3.028 39.813 1.00 56.53 75 GLN A CA 1
ATOM 600 C C . GLN A 1 75 ? -26.997 -3.219 39.541 1.00 56.53 75 GLN A C 1
ATOM 602 O O . GLN A 1 75 ? -26.536 -2.919 38.441 1.00 56.53 75 GLN A O 1
ATOM 607 N N . ALA A 1 76 ? -26.242 -3.777 40.494 1.00 58.22 76 ALA A N 1
ATOM 608 C CA . ALA A 1 76 ? -24.816 -4.062 40.308 1.00 58.22 76 ALA A CA 1
ATOM 609 C C . ALA A 1 76 ? -24.562 -5.103 39.196 1.00 58.22 76 ALA A C 1
ATOM 611 O O . ALA A 1 76 ? -23.657 -4.927 38.385 1.00 58.22 76 ALA A O 1
ATOM 612 N N . SER A 1 77 ? -25.428 -6.121 39.083 1.00 72.31 77 SER A N 1
ATOM 613 C CA . SER A 1 77 ? -25.271 -7.207 38.101 1.00 72.31 77 SER A CA 1
ATOM 614 C C . SER A 1 77 ? -25.416 -6.751 36.641 1.00 72.31 77 SER A C 1
ATOM 616 O O . SER A 1 77 ? -24.764 -7.291 35.753 1.00 72.31 77 SER A O 1
ATOM 618 N N . ASN A 1 78 ? -26.229 -5.720 36.376 1.00 84.12 78 ASN A N 1
ATOM 619 C CA . ASN A 1 78 ? -26.399 -5.169 35.027 1.00 84.12 78 ASN A CA 1
ATOM 620 C C . ASN A 1 78 ? -25.162 -4.364 34.588 1.00 84.12 78 ASN A C 1
ATOM 622 O O . ASN A 1 78 ? -24.702 -4.493 33.453 1.00 84.12 78 ASN A O 1
ATOM 626 N N . LEU A 1 79 ? -24.581 -3.590 35.511 1.00 87.50 79 LEU A N 1
ATOM 627 C CA . LEU A 1 79 ? -23.376 -2.804 35.255 1.00 87.50 79 LEU A CA 1
ATOM 628 C C . LEU A 1 79 ? -22.153 -3.699 35.016 1.00 87.50 79 LEU A C 1
ATOM 630 O O . LEU A 1 79 ? -21.412 -3.477 34.061 1.00 87.50 79 LEU A O 1
ATOM 634 N N . GLU A 1 80 ? -21.967 -4.736 35.835 1.00 89.81 80 GLU A N 1
ATOM 635 C CA . GLU A 1 80 ? -20.885 -5.715 35.661 1.00 89.81 80 GLU A CA 1
ATOM 636 C C . GLU A 1 80 ? -20.972 -6.414 34.297 1.00 89.81 80 GLU A C 1
ATOM 638 O O . GLU A 1 80 ? -19.972 -6.522 33.583 1.00 89.81 80 GLU A O 1
ATOM 643 N N . GLN A 1 81 ? -22.181 -6.798 33.875 1.00 92.44 81 GLN A N 1
ATOM 644 C CA . GLN A 1 81 ? -22.414 -7.388 32.558 1.00 92.44 81 GLN A CA 1
ATOM 645 C C . GLN A 1 81 ? -22.114 -6.398 31.419 1.00 92.44 81 GLN A C 1
ATOM 647 O O . GLN A 1 81 ? -21.505 -6.777 30.417 1.00 92.44 81 GLN A O 1
ATOM 652 N N . ALA A 1 82 ? -22.507 -5.128 31.557 1.00 92.25 82 ALA A N 1
ATOM 653 C CA . ALA A 1 82 ? -22.217 -4.090 30.567 1.00 92.25 82 ALA A CA 1
ATOM 654 C C . ALA A 1 82 ? -20.705 -3.841 30.424 1.00 92.25 82 ALA A C 1
ATOM 656 O O . ALA A 1 82 ? -20.202 -3.736 29.303 1.00 92.25 82 ALA A O 1
ATOM 657 N N . ILE A 1 83 ? -19.969 -3.826 31.539 1.00 94.25 83 ILE A N 1
ATOM 658 C CA . ILE A 1 83 ? -18.504 -3.698 31.555 1.00 94.25 83 ILE A CA 1
ATOM 659 C C . ILE A 1 83 ? -17.839 -4.915 30.896 1.00 94.25 83 ILE A C 1
ATOM 661 O O . ILE A 1 83 ? -16.903 -4.750 30.106 1.00 94.25 83 ILE A O 1
ATOM 665 N N . ALA A 1 84 ? -18.334 -6.127 31.163 1.00 95.19 84 ALA A N 1
ATOM 666 C CA . ALA A 1 84 ? -17.832 -7.349 30.535 1.00 95.19 84 ALA A CA 1
ATOM 667 C C . ALA A 1 84 ? -18.081 -7.352 29.015 1.00 95.19 84 ALA A C 1
ATOM 669 O O . ALA A 1 84 ? -17.181 -7.672 28.236 1.00 95.19 84 ALA A O 1
ATOM 670 N N . ASN A 1 85 ? -19.270 -6.928 28.580 1.00 96.31 85 ASN A N 1
ATOM 671 C CA . ASN A 1 85 ? -19.615 -6.817 27.162 1.00 96.31 85 ASN A CA 1
ATOM 672 C C . ASN A 1 85 ? -18.744 -5.775 26.445 1.00 96.31 85 ASN A C 1
ATOM 674 O O . ASN A 1 85 ? -18.236 -6.051 25.360 1.00 96.31 85 ASN A O 1
ATOM 678 N N . LEU A 1 86 ? -18.522 -4.608 27.058 1.00 97.38 86 LEU A N 1
ATOM 679 C CA . LEU A 1 86 ? -17.627 -3.582 26.514 1.00 97.38 86 LEU A CA 1
ATOM 680 C C . LEU A 1 86 ? -16.188 -4.091 26.410 1.00 97.38 86 LEU A C 1
ATOM 682 O O . LEU A 1 86 ? -15.562 -3.934 25.366 1.00 97.38 86 LEU A O 1
ATOM 686 N N . SER A 1 87 ? -15.688 -4.755 27.454 1.00 96.88 87 SER A N 1
ATOM 687 C CA . SER A 1 87 ? -14.349 -5.361 27.450 1.00 96.88 87 SER A CA 1
ATOM 688 C C . SER A 1 87 ? -14.184 -6.369 26.314 1.00 96.88 87 SER A C 1
ATOM 690 O O . SER A 1 87 ? -13.154 -6.373 25.641 1.00 96.88 87 SER A O 1
ATOM 692 N N . LYS A 1 88 ? -15.215 -7.181 26.054 1.00 97.56 88 LYS A N 1
ATOM 693 C CA . LYS A 1 88 ? -15.221 -8.124 24.933 1.00 97.56 88 LYS A CA 1
ATOM 694 C C . LYS A 1 88 ? -15.163 -7.404 23.585 1.00 97.56 88 LYS A C 1
ATOM 696 O O . LYS A 1 88 ? -14.290 -7.711 22.786 1.00 97.56 88 LYS A O 1
ATOM 701 N N . VAL A 1 89 ? -16.039 -6.423 23.357 1.00 97.19 89 VAL A N 1
ATOM 702 C CA . VAL A 1 89 ? -16.087 -5.672 22.088 1.00 97.19 89 VAL A CA 1
ATOM 703 C C . VAL A 1 89 ? -14.767 -4.949 21.817 1.00 97.19 89 VAL A C 1
ATOM 705 O O . VAL A 1 89 ? -14.270 -4.974 20.694 1.00 97.19 89 VAL A O 1
ATOM 708 N N . VAL A 1 90 ? -14.167 -4.337 22.841 1.00 97.62 90 VAL A N 1
ATOM 709 C CA . VAL A 1 90 ? -12.851 -3.695 22.713 1.00 97.62 90 VAL A CA 1
ATOM 710 C C . VAL A 1 90 ? -11.767 -4.732 22.412 1.00 97.62 90 VAL A C 1
ATOM 712 O O . VAL A 1 90 ? -10.913 -4.483 21.564 1.00 97.62 90 VAL A O 1
ATOM 715 N N . GLY A 1 91 ? -11.809 -5.901 23.057 1.00 97.81 91 GLY A N 1
ATOM 716 C CA . GLY A 1 91 ? -10.891 -7.007 22.780 1.00 97.81 91 GLY A CA 1
ATOM 717 C C . GLY A 1 91 ? -10.978 -7.500 21.333 1.00 97.81 91 GLY A C 1
ATOM 718 O O . GLY A 1 91 ? -9.950 -7.593 20.659 1.00 97.81 91 GLY A O 1
ATOM 719 N N . ASP A 1 92 ? -12.194 -7.739 20.843 1.00 97.94 92 ASP A N 1
ATOM 720 C CA . ASP A 1 92 ? -12.458 -8.166 19.466 1.00 97.94 92 ASP A CA 1
ATOM 721 C C . ASP A 1 92 ? -11.965 -7.102 18.469 1.00 97.94 92 ASP A C 1
ATOM 723 O O . ASP A 1 92 ? -11.208 -7.417 17.549 1.00 97.94 92 ASP A O 1
ATOM 727 N N . PHE A 1 93 ? -12.276 -5.823 18.713 1.00 98.06 93 PHE A N 1
ATOM 728 C CA . PHE A 1 93 ? -11.815 -4.708 17.881 1.00 98.06 93 PHE A CA 1
ATOM 7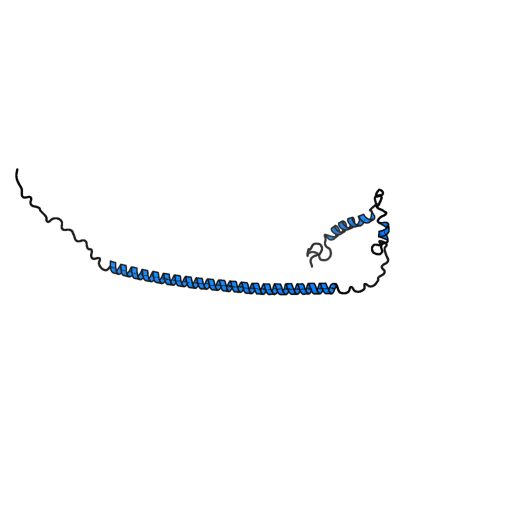29 C C . PHE A 1 93 ? -10.284 -4.619 17.809 1.00 98.06 93 PHE A C 1
ATOM 731 O O . PHE A 1 93 ? -9.717 -4.494 16.722 1.00 98.06 93 PHE A O 1
ATOM 738 N N . VAL A 1 94 ? -9.590 -4.711 18.948 1.00 97.75 94 VAL A N 1
ATOM 739 C CA . VAL A 1 94 ? -8.117 -4.689 18.988 1.00 97.75 94 VAL A CA 1
ATOM 740 C C . VAL A 1 94 ? -7.532 -5.901 18.251 1.00 97.75 94 VAL A C 1
ATOM 742 O O . VAL A 1 94 ? -6.528 -5.769 17.542 1.00 97.75 94 VAL A O 1
ATOM 745 N N . GLY A 1 95 ? -8.165 -7.071 18.375 1.00 97.50 95 GLY A N 1
ATOM 746 C CA . GLY A 1 95 ? -7.789 -8.282 17.646 1.00 97.50 95 GLY A CA 1
ATOM 747 C C . GLY A 1 95 ? -7.914 -8.119 16.129 1.00 97.50 95 GLY A C 1
ATOM 748 O O . GLY A 1 95 ? -6.960 -8.391 15.392 1.00 97.50 95 GLY A O 1
ATOM 749 N N . GLU A 1 96 ? -9.052 -7.612 15.659 1.00 98.00 96 GLU A N 1
ATOM 750 C CA . GLU A 1 96 ? -9.292 -7.335 14.241 1.00 98.00 96 GLU A CA 1
ATOM 751 C C . GLU A 1 96 ? -8.334 -6.273 13.694 1.00 98.00 96 GLU A C 1
ATOM 753 O O . GLU A 1 96 ? -7.743 -6.476 12.632 1.00 98.00 96 GLU A O 1
ATOM 758 N N . GLN A 1 97 ? -8.085 -5.193 14.441 1.00 98.19 97 GLN A N 1
ATOM 759 C CA . GLN A 1 97 ? -7.097 -4.172 14.075 1.00 98.19 97 GLN A CA 1
ATOM 760 C C . GLN A 1 97 ? -5.700 -4.774 13.884 1.00 98.19 97 GLN A C 1
ATOM 762 O O . GLN A 1 97 ? -5.016 -4.470 12.904 1.00 98.19 97 GLN A O 1
ATOM 767 N N . LYS A 1 98 ? -5.276 -5.681 14.771 1.00 97.69 98 LYS A N 1
ATOM 768 C CA . LYS A 1 98 ? -3.984 -6.371 14.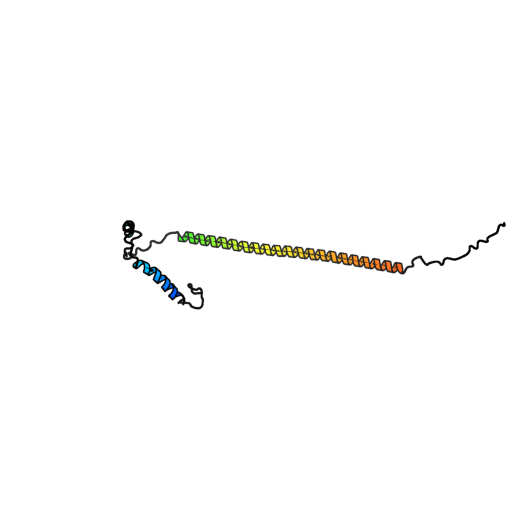642 1.00 97.69 98 LYS A CA 1
ATOM 769 C C . LYS A 1 98 ? -3.925 -7.249 13.386 1.00 97.69 98 LYS A C 1
ATOM 771 O O . LYS A 1 98 ? -2.901 -7.256 12.699 1.00 97.69 98 LYS A O 1
ATOM 776 N N . SER A 1 99 ? -5.013 -7.953 13.069 1.00 98.19 99 SER A N 1
ATOM 777 C CA . SER A 1 99 ? -5.138 -8.744 11.836 1.00 98.19 99 SER A CA 1
ATOM 778 C C . SER A 1 99 ? -5.055 -7.860 10.588 1.00 98.19 99 SER A C 1
ATOM 780 O O . SER A 1 99 ? -4.263 -8.141 9.685 1.00 98.19 99 SER A O 1
ATOM 782 N N . ILE A 1 100 ? -5.797 -6.750 10.561 1.00 98.12 100 ILE A N 1
ATOM 783 C CA . ILE A 1 100 ? -5.794 -5.780 9.457 1.00 98.12 100 ILE A CA 1
ATOM 784 C C . ILE A 1 100 ? -4.394 -5.195 9.252 1.00 98.12 100 ILE A C 1
ATOM 786 O O . ILE A 1 100 ? -3.897 -5.189 8.127 1.00 98.12 100 ILE A O 1
ATOM 790 N N . ASN A 1 101 ? -3.722 -4.777 10.326 1.00 98.06 101 ASN A N 1
ATOM 791 C CA . ASN A 1 101 ? -2.361 -4.244 10.249 1.00 98.06 101 ASN A CA 1
ATOM 792 C C . ASN A 1 101 ? -1.370 -5.278 9.697 1.00 98.06 101 ASN A C 1
ATOM 794 O O . ASN A 1 101 ? -0.542 -4.948 8.850 1.00 98.06 101 ASN A O 1
ATOM 798 N N . SER A 1 102 ? -1.483 -6.545 10.108 1.00 98.12 102 SER A N 1
ATOM 799 C CA . SER A 1 102 ? -0.657 -7.620 9.547 1.00 98.12 102 SER A CA 1
ATOM 800 C C . SER A 1 102 ? -0.911 -7.815 8.048 1.00 98.12 102 SER A C 1
ATOM 802 O O . SER A 1 102 ? 0.040 -7.915 7.272 1.00 98.12 102 SER A O 1
ATOM 804 N N . GLN A 1 103 ? -2.176 -7.806 7.618 1.00 98.44 103 GLN A N 1
ATOM 805 C CA . GLN A 1 103 ? -2.530 -7.921 6.201 1.00 98.44 103 GLN A CA 1
ATOM 806 C C . GLN A 1 103 ? -2.031 -6.731 5.374 1.00 98.44 103 GLN A C 1
ATOM 808 O O . GLN A 1 103 ? -1.588 -6.926 4.240 1.00 98.44 103 GLN A O 1
ATOM 813 N N . LEU A 1 104 ? -2.094 -5.514 5.922 1.00 98.44 104 LEU A N 1
ATOM 814 C CA . LEU A 1 104 ? -1.577 -4.304 5.281 1.00 98.44 104 LEU A CA 1
ATOM 815 C C . LEU A 1 104 ? -0.064 -4.382 5.094 1.00 98.44 104 LEU A C 1
ATOM 817 O O . LEU A 1 104 ? 0.397 -4.205 3.969 1.00 98.44 104 LEU A O 1
ATOM 821 N N . ASN A 1 105 ? 0.683 -4.740 6.141 1.00 98.38 105 ASN A N 1
ATOM 822 C CA . ASN A 1 105 ? 2.135 -4.912 6.053 1.00 98.38 105 ASN A CA 1
ATOM 823 C C . ASN A 1 105 ? 2.505 -5.938 4.975 1.00 98.38 105 ASN A C 1
ATOM 825 O O . ASN A 1 105 ? 3.279 -5.635 4.076 1.00 98.38 105 ASN A O 1
ATOM 829 N N . GLN A 1 106 ? 1.838 -7.096 4.950 1.00 98.50 106 GLN A N 1
ATOM 830 C CA . GLN A 1 106 ? 2.086 -8.081 3.895 1.00 98.50 106 GLN A CA 1
ATOM 831 C C . GLN A 1 106 ? 1.737 -7.573 2.486 1.00 98.50 106 GLN A C 1
ATOM 833 O O . GLN A 1 106 ? 2.320 -8.024 1.501 1.00 98.50 106 GLN A O 1
ATOM 838 N N . LYS A 1 107 ? 0.717 -6.719 2.331 1.00 98.38 107 LYS A N 1
ATOM 839 C CA . LYS A 1 107 ? 0.395 -6.120 1.024 1.00 98.38 107 LYS A CA 1
ATOM 840 C C . LYS A 1 107 ? 1.473 -5.126 0.599 1.00 98.38 107 LYS A C 1
ATOM 842 O O . LYS A 1 107 ? 1.814 -5.126 -0.580 1.00 98.38 107 LYS A O 1
ATOM 847 N N . ILE A 1 108 ? 2.012 -4.345 1.534 1.00 98.62 108 ILE A N 1
ATOM 848 C CA . ILE A 1 108 ? 3.133 -3.427 1.293 1.00 98.62 108 ILE A CA 1
ATOM 849 C C . ILE A 1 108 ? 4.349 -4.220 0.809 1.00 98.62 108 ILE A C 1
ATOM 851 O O . ILE A 1 108 ? 4.826 -3.950 -0.290 1.00 98.62 108 ILE A O 1
ATOM 855 N N . ASP A 1 109 ? 4.736 -5.280 1.525 1.00 98.56 109 ASP A N 1
ATOM 856 C CA . ASP A 1 109 ? 5.879 -6.126 1.150 1.00 98.56 109 ASP A CA 1
ATOM 857 C C . ASP A 1 109 ? 5.716 -6.730 -0.258 1.00 98.56 109 ASP A C 1
ATOM 859 O O . ASP A 1 109 ? 6.651 -6.770 -1.061 1.00 98.56 109 ASP A O 1
ATOM 863 N N . ARG A 1 110 ? 4.502 -7.187 -0.601 1.00 98.56 110 ARG A N 1
ATOM 864 C CA . ARG A 1 110 ? 4.207 -7.740 -1.936 1.00 98.56 110 ARG A CA 1
ATOM 865 C C . ARG A 1 110 ? 4.301 -6.686 -3.035 1.00 98.56 110 ARG A C 1
ATOM 867 O O . ARG A 1 110 ? 4.807 -6.988 -4.119 1.00 98.56 110 ARG A O 1
ATOM 874 N N . VAL A 1 111 ? 3.785 -5.481 -2.788 1.00 98.62 111 VAL A N 1
ATOM 875 C CA . VAL A 1 111 ? 3.862 -4.372 -3.750 1.00 98.62 111 VAL A CA 1
ATOM 876 C C . VAL A 1 111 ? 5.316 -3.957 -3.946 1.00 98.62 111 VAL A C 1
ATOM 878 O O . VAL A 1 111 ? 5.756 -3.865 -5.090 1.00 98.62 111 VAL A O 1
ATOM 881 N N . GLU A 1 112 ? 6.072 -3.793 -2.861 1.00 98.62 112 GLU A N 1
ATOM 882 C CA . GLU A 1 112 ? 7.497 -3.458 -2.897 1.00 98.62 112 GLU A CA 1
ATOM 883 C C . GLU A 1 112 ? 8.298 -4.504 -3.682 1.00 98.62 112 GLU A C 1
ATOM 885 O O . GLU A 1 112 ? 8.992 -4.166 -4.640 1.00 98.62 112 GLU A O 1
ATOM 890 N N . SER A 1 113 ? 8.116 -5.791 -3.375 1.00 98.56 113 SER A N 1
ATOM 891 C CA . SER A 1 113 ? 8.774 -6.886 -4.098 1.00 98.56 113 SER A CA 1
ATOM 892 C C . SER A 1 113 ? 8.425 -6.904 -5.591 1.00 98.56 113 SER A C 1
ATOM 894 O O . SER A 1 113 ? 9.302 -7.103 -6.435 1.00 98.56 113 SER A O 1
ATOM 896 N N . THR A 1 114 ? 7.158 -6.657 -5.938 1.00 98.69 114 THR A N 1
ATOM 897 C CA . THR A 1 114 ? 6.716 -6.609 -7.341 1.00 98.69 114 THR A CA 1
ATOM 898 C C . THR A 1 114 ? 7.354 -5.441 -8.090 1.00 98.69 114 THR A C 1
ATOM 900 O O . THR A 1 114 ? 7.748 -5.595 -9.248 1.00 98.69 114 THR A O 1
ATOM 903 N N . LEU A 1 115 ? 7.455 -4.275 -7.448 1.00 98.62 115 LEU A N 1
ATOM 904 C CA . LEU A 1 115 ? 8.086 -3.095 -8.035 1.00 98.62 115 LEU A CA 1
ATOM 905 C C . LEU A 1 115 ? 9.589 -3.303 -8.224 1.00 98.62 115 LEU A C 1
ATOM 907 O O . LEU A 1 115 ? 10.080 -3.055 -9.324 1.00 98.62 115 LEU A O 1
ATOM 911 N N . ASN A 1 116 ? 10.282 -3.830 -7.213 1.00 98.62 116 ASN A N 1
ATOM 912 C CA . ASN A 1 116 ? 11.711 -4.136 -7.297 1.00 98.62 116 ASN A CA 1
ATOM 913 C C . ASN A 1 116 ? 11.998 -5.115 -8.441 1.00 98.62 116 ASN A C 1
ATOM 915 O O . ASN A 1 116 ? 12.830 -4.834 -9.296 1.00 98.62 116 ASN A O 1
ATOM 919 N N . LYS A 1 117 ? 11.209 -6.191 -8.562 1.00 98.56 117 LYS A N 1
ATOM 920 C CA . LYS A 1 117 ? 11.354 -7.147 -9.668 1.00 98.56 117 LYS A CA 1
ATOM 921 C C . LYS A 1 117 ? 11.189 -6.493 -11.046 1.00 98.56 117 LYS A C 1
ATOM 923 O O . LYS A 1 117 ? 11.965 -6.771 -11.954 1.00 98.56 117 LYS A O 1
ATOM 928 N N . ARG A 1 118 ? 10.186 -5.624 -11.221 1.00 98.44 118 ARG A N 1
ATOM 929 C CA . ARG A 1 118 ? 9.982 -4.909 -12.497 1.00 98.44 118 ARG A CA 1
ATOM 930 C C . ARG A 1 118 ? 11.120 -3.937 -12.803 1.00 98.44 118 ARG A C 1
ATOM 932 O O . ARG A 1 118 ? 11.444 -3.742 -13.971 1.00 98.44 118 ARG A O 1
ATOM 939 N N . MET A 1 119 ? 11.698 -3.321 -11.774 1.00 98.44 119 MET A N 1
ATOM 940 C CA . MET A 1 119 ? 12.861 -2.450 -11.913 1.00 98.44 119 MET A CA 1
ATOM 941 C C . MET A 1 119 ? 14.083 -3.246 -12.376 1.00 98.44 119 MET A C 1
ATOM 943 O O . MET A 1 119 ? 14.714 -2.845 -13.351 1.00 98.44 119 MET A O 1
ATOM 947 N N . ASP A 1 120 ? 14.344 -4.400 -11.761 1.00 98.44 120 ASP A N 1
ATOM 948 C CA . ASP A 1 120 ? 15.438 -5.293 -12.151 1.00 98.44 120 ASP A CA 1
ATOM 949 C C . ASP A 1 120 ? 15.269 -5.791 -13.594 1.00 98.44 120 ASP A C 1
ATOM 951 O O . ASP A 1 120 ? 16.208 -5.760 -14.389 1.00 98.44 120 ASP A O 1
ATOM 955 N N . GLU A 1 121 ? 14.062 -6.224 -13.970 1.00 98.56 121 GLU A N 1
ATOM 956 C CA . GLU A 1 121 ? 13.753 -6.661 -15.338 1.00 98.56 121 GLU A CA 1
ATOM 957 C C . GLU A 1 121 ? 13.983 -5.537 -16.360 1.00 98.56 121 GLU A C 1
ATOM 959 O O . GLU A 1 121 ? 14.623 -5.759 -17.389 1.00 98.56 121 GLU A O 1
ATOM 964 N N . MET A 1 122 ? 13.516 -4.321 -16.064 1.00 98.44 122 MET A N 1
ATOM 965 C CA . MET A 1 122 ? 13.718 -3.156 -16.929 1.00 98.44 122 MET A CA 1
ATOM 966 C C . MET A 1 122 ? 15.197 -2.775 -17.036 1.00 98.44 122 MET A C 1
ATOM 968 O O . MET A 1 122 ? 15.681 -2.480 -18.128 1.00 98.44 122 MET A O 1
ATOM 972 N N . GLN A 1 123 ? 15.925 -2.791 -15.921 1.00 98.50 123 GLN A N 1
ATOM 973 C CA . GLN A 1 123 ? 17.350 -2.488 -15.900 1.00 98.50 123 GLN A CA 1
ATOM 974 C C . GLN A 1 123 ? 18.140 -3.512 -16.726 1.00 98.50 123 GLN A C 1
ATOM 976 O O . GLN A 1 123 ? 18.993 -3.124 -17.524 1.00 98.50 123 GLN A O 1
ATOM 981 N N . ASN A 1 124 ? 17.807 -4.799 -16.611 1.00 98.38 124 ASN A N 1
ATOM 982 C CA . ASN A 1 124 ? 18.412 -5.859 -17.415 1.00 98.38 124 ASN A CA 1
ATOM 983 C C . ASN A 1 124 ? 18.112 -5.706 -18.916 1.00 98.38 124 ASN A C 1
ATOM 985 O O . ASN A 1 124 ? 19.022 -5.845 -19.735 1.00 98.38 124 ASN A O 1
ATOM 989 N N . ASP A 1 125 ? 16.871 -5.375 -19.292 1.00 98.62 125 ASP A N 1
ATOM 990 C CA . ASP A 1 125 ? 16.510 -5.106 -20.694 1.00 98.62 125 ASP A CA 1
ATOM 991 C C . ASP A 1 125 ? 17.300 -3.917 -21.265 1.00 98.62 125 ASP A C 1
ATOM 993 O O . ASP A 1 125 ? 17.836 -3.989 -22.376 1.00 98.62 125 ASP A O 1
ATOM 997 N N . LEU A 1 126 ? 17.442 -2.840 -20.484 1.00 98.56 126 LEU A N 1
ATOM 998 C CA . LEU A 1 126 ? 18.223 -1.669 -20.878 1.00 98.56 126 LEU A CA 1
ATOM 999 C C . LEU A 1 126 ? 19.710 -1.995 -21.041 1.00 98.56 126 LEU A C 1
ATOM 1001 O O . LEU A 1 126 ? 20.290 -1.613 -22.060 1.00 98.56 126 LEU A O 1
ATOM 1005 N N . TYR A 1 127 ? 20.317 -2.722 -20.098 1.00 98.44 127 TYR A N 1
ATOM 1006 C CA . TYR A 1 127 ? 21.712 -3.155 -20.226 1.00 98.44 127 TYR A CA 1
ATOM 1007 C C . TYR A 1 127 ? 21.925 -3.983 -21.489 1.00 98.44 127 TYR A C 1
ATOM 1009 O O . TYR A 1 127 ? 22.813 -3.676 -22.282 1.00 98.44 127 TYR A O 1
ATOM 1017 N N . HIS A 1 128 ? 21.050 -4.954 -21.748 1.00 98.38 128 HIS A N 1
ATOM 1018 C CA . HIS A 1 128 ? 21.152 -5.784 -22.941 1.00 98.38 128 HIS A CA 1
ATOM 1019 C C . HIS A 1 128 ? 21.020 -4.963 -24.238 1.00 98.38 128 HIS A C 1
ATOM 1021 O O . HIS A 1 128 ? 21.738 -5.199 -25.212 1.00 98.38 128 HIS A O 1
ATOM 1027 N N . LYS A 1 129 ? 20.131 -3.963 -24.287 1.00 98.44 129 LYS A N 1
ATOM 1028 C CA . LYS A 1 129 ? 20.031 -3.052 -25.443 1.00 98.44 129 LYS A CA 1
ATOM 1029 C C . LYS A 1 129 ? 21.296 -2.210 -25.624 1.00 98.44 129 LYS A C 1
ATOM 1031 O O . LYS A 1 129 ? 21.729 -2.034 -26.763 1.00 98.44 129 LYS A O 1
ATOM 1036 N N . ILE A 1 130 ? 21.892 -1.720 -24.535 1.00 98.56 130 ILE A N 1
ATOM 1037 C CA . ILE A 1 130 ? 23.149 -0.959 -24.572 1.00 98.56 130 ILE A CA 1
ATOM 1038 C C . ILE A 1 130 ? 24.285 -1.832 -25.110 1.00 98.56 130 ILE A C 1
ATOM 1040 O O . ILE A 1 130 ? 24.968 -1.401 -26.039 1.00 98.56 130 ILE A O 1
ATOM 1044 N N . ASP A 1 131 ? 24.436 -3.060 -24.615 1.00 98.25 131 ASP A N 1
ATOM 1045 C CA . ASP A 1 131 ? 25.463 -4.000 -25.084 1.00 98.25 131 ASP A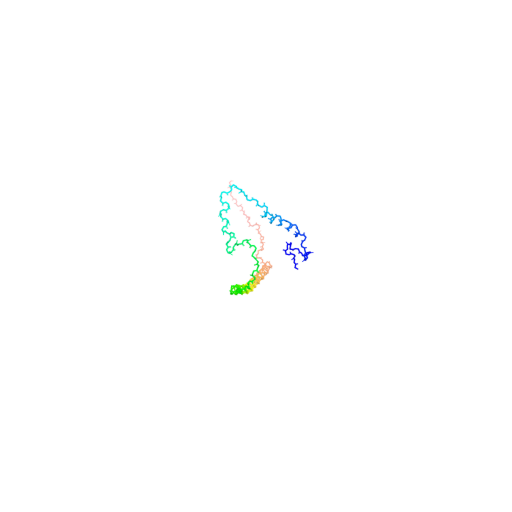 CA 1
ATOM 1046 C C . ASP A 1 131 ? 25.326 -4.282 -26.586 1.00 98.25 131 ASP A C 1
ATOM 1048 O O . ASP A 1 131 ? 26.302 -4.237 -27.338 1.00 98.25 131 ASP A O 1
ATOM 1052 N N . ASN A 1 132 ? 24.096 -4.486 -27.065 1.00 98.19 132 ASN A N 1
ATOM 1053 C CA . ASN A 1 132 ? 23.829 -4.696 -28.490 1.00 98.19 132 ASN A CA 1
ATOM 1054 C C . ASN A 1 132 ? 24.174 -3.472 -29.353 1.00 98.19 132 ASN A C 1
ATOM 1056 O O . ASN A 1 132 ? 24.697 -3.610 -30.467 1.00 98.19 132 ASN A O 1
ATOM 1060 N N . ILE A 1 133 ? 23.889 -2.266 -28.857 1.00 98.31 133 ILE A N 1
ATOM 1061 C CA . ILE A 1 133 ? 24.251 -1.021 -29.542 1.00 98.31 133 ILE A CA 1
ATOM 1062 C C . ILE A 1 133 ? 25.771 -0.863 -29.573 1.00 98.31 133 ILE A C 1
ATOM 1064 O O . ILE A 1 133 ? 26.324 -0.589 -30.638 1.00 98.31 133 ILE A O 1
ATOM 1068 N N . GLN A 1 134 ? 26.455 -1.084 -28.449 1.00 97.81 134 GLN A N 1
ATOM 1069 C CA . GLN A 1 134 ? 27.915 -1.035 -28.380 1.00 97.81 134 GLN A CA 1
ATOM 1070 C C . GLN A 1 134 ? 28.546 -2.025 -29.363 1.00 97.81 134 GLN A C 1
ATOM 1072 O O . GLN A 1 134 ? 29.409 -1.634 -30.149 1.00 97.81 134 GLN A O 1
ATOM 1077 N N . TYR A 1 135 ? 28.048 -3.263 -29.408 1.00 97.94 135 TYR A N 1
ATOM 1078 C CA . TYR A 1 135 ? 28.485 -4.272 -30.372 1.00 97.94 135 TYR A CA 1
ATOM 1079 C C . TYR A 1 135 ? 28.314 -3.804 -31.827 1.00 97.94 135 TYR A C 1
ATOM 1081 O O . TYR A 1 135 ? 29.227 -3.928 -32.651 1.00 97.94 135 TYR A O 1
ATOM 1089 N N . SER A 1 136 ? 27.161 -3.211 -32.144 1.00 97.50 136 SER A N 1
ATOM 1090 C CA . SER A 1 136 ? 26.867 -2.688 -33.483 1.00 97.50 136 SER A CA 1
ATOM 1091 C C . SER A 1 136 ? 27.791 -1.527 -33.866 1.00 97.50 136 SER A C 1
ATOM 1093 O O . SER A 1 136 ? 28.301 -1.495 -34.989 1.00 97.50 136 SER A O 1
ATOM 1095 N N . ILE A 1 137 ? 28.067 -0.613 -32.928 1.00 97.12 137 ILE A N 1
ATOM 1096 C CA . ILE A 1 137 ? 29.022 0.490 -33.107 1.00 97.12 137 ILE A CA 1
ATOM 1097 C C . ILE A 1 137 ? 30.426 -0.062 -33.362 1.00 97.12 137 ILE A C 1
ATOM 1099 O O . ILE A 1 137 ? 31.069 0.350 -34.325 1.00 97.12 137 ILE A O 1
ATOM 1103 N N . SER A 1 138 ? 30.895 -1.030 -32.567 1.00 95.88 138 SER A N 1
ATOM 1104 C CA . SER A 1 138 ? 32.208 -1.652 -32.774 1.00 95.88 138 SER A CA 1
ATOM 1105 C C . SER A 1 138 ? 32.332 -2.269 -34.168 1.00 95.88 138 SER A C 1
ATOM 1107 O O . SER A 1 138 ? 33.345 -2.077 -34.843 1.00 95.88 138 SER A O 1
ATOM 1109 N N . ARG A 1 139 ? 31.293 -2.968 -34.644 1.00 95.19 139 ARG A N 1
ATOM 1110 C CA . ARG A 1 139 ? 31.283 -3.546 -35.994 1.00 95.19 139 ARG A CA 1
ATOM 1111 C C . ARG A 1 139 ? 31.339 -2.468 -37.081 1.00 95.19 139 ARG A C 1
ATOM 1113 O O . ARG A 1 139 ? 32.104 -2.626 -38.031 1.00 95.19 139 ARG A O 1
ATOM 1120 N N . LEU A 1 140 ? 30.579 -1.382 -36.938 1.00 94.94 140 LEU A N 1
ATOM 1121 C CA . LEU A 1 140 ? 30.586 -0.261 -37.884 1.00 94.94 140 LEU A CA 1
ATOM 1122 C C . LEU A 1 140 ? 31.957 0.432 -37.942 1.00 94.94 140 LEU A C 1
ATOM 1124 O O . LEU A 1 140 ? 32.493 0.642 -39.029 1.00 94.94 140 LEU A O 1
ATOM 1128 N N . THR A 1 141 ? 32.558 0.728 -36.789 1.00 91.56 141 THR A N 1
ATOM 1129 C CA . THR A 1 141 ? 33.890 1.349 -36.701 1.00 91.56 141 THR A CA 1
ATOM 1130 C C . THR A 1 141 ? 34.965 0.488 -37.367 1.00 91.56 141 THR A C 1
ATOM 1132 O O . THR A 1 141 ? 35.818 1.004 -38.095 1.00 91.56 141 THR A O 1
ATOM 1135 N N . ASN A 1 142 ? 34.901 -0.834 -37.182 1.00 87.31 142 ASN A N 1
ATOM 1136 C CA . ASN A 1 142 ? 35.817 -1.764 -37.840 1.00 87.31 142 ASN A CA 1
ATOM 1137 C C . ASN A 1 142 ? 35.645 -1.756 -39.368 1.00 87.31 142 ASN A C 1
ATOM 1139 O O . ASN A 1 142 ? 36.642 -1.730 -40.088 1.00 87.31 142 ASN A O 1
ATOM 1143 N N . LEU A 1 143 ? 34.405 -1.729 -39.871 1.00 89.06 143 LEU A N 1
ATOM 1144 C CA . LEU A 1 143 ? 34.132 -1.652 -41.311 1.00 89.06 143 LEU A CA 1
ATOM 1145 C C . LEU A 1 143 ? 34.666 -0.352 -41.933 1.00 89.06 143 LEU A C 1
ATOM 1147 O O . LEU A 1 143 ? 35.341 -0.412 -42.959 1.00 89.06 143 LEU A O 1
ATOM 1151 N N . ASN A 1 144 ? 34.446 0.797 -41.287 1.00 75.50 144 ASN A N 1
ATOM 1152 C CA . ASN A 1 144 ? 34.965 2.086 -41.762 1.00 75.50 144 ASN A CA 1
ATOM 1153 C C . ASN A 1 144 ? 36.504 2.117 -41.782 1.00 75.50 144 ASN A C 1
ATOM 1155 O O . ASN A 1 144 ? 37.100 2.620 -42.728 1.00 75.50 144 ASN A O 1
ATOM 1159 N N . THR A 1 145 ? 37.164 1.515 -40.786 1.00 73.19 145 THR A N 1
ATOM 1160 C CA . THR A 1 145 ? 38.637 1.420 -40.750 1.00 73.19 145 THR A CA 1
ATOM 1161 C C . THR A 1 145 ? 39.183 0.562 -41.897 1.00 73.19 145 THR A C 1
ATOM 1163 O O . THR A 1 145 ? 40.212 0.892 -42.488 1.00 73.19 145 THR A O 1
ATOM 1166 N N . VAL A 1 146 ? 38.502 -0.539 -42.235 1.00 69.06 146 VAL A N 1
ATOM 1167 C CA . VAL A 1 146 ? 38.873 -1.380 -43.386 1.00 69.06 146 VAL A CA 1
ATOM 1168 C C . VAL A 1 146 ? 38.668 -0.628 -44.704 1.00 69.06 146 VAL A C 1
ATOM 1170 O O . VAL A 1 146 ? 39.499 -0.765 -45.599 1.00 69.06 146 VAL A O 1
ATOM 1173 N N . GLN A 1 147 ? 37.618 0.192 -44.817 1.00 63.91 147 GLN A N 1
ATOM 1174 C CA . GLN A 1 147 ? 37.355 1.002 -46.009 1.00 63.91 147 GLN A CA 1
ATOM 1175 C C . GLN A 1 147 ? 38.407 2.103 -46.218 1.00 63.91 147 GLN A C 1
ATOM 1177 O O . GLN A 1 147 ? 38.936 2.216 -47.317 1.00 63.91 147 GLN A O 1
ATOM 1182 N N . GLU A 1 148 ? 38.784 2.852 -45.177 1.00 59.75 148 GLU A N 1
ATOM 1183 C CA . GLU A 1 148 ? 39.860 3.862 -45.252 1.00 59.75 148 GLU A CA 1
ATOM 1184 C C . GLU A 1 148 ? 41.210 3.244 -45.659 1.00 59.75 148 GLU A C 1
ATOM 1186 O O . GLU A 1 148 ? 41.985 3.833 -46.412 1.00 59.75 148 GLU A O 1
ATOM 1191 N N . LYS A 1 149 ? 41.493 2.020 -45.193 1.00 58.62 149 LYS A N 1
ATOM 1192 C CA . LYS A 1 149 ? 42.721 1.288 -45.543 1.00 58.62 149 LYS A CA 1
ATOM 1193 C C . LYS A 1 149 ? 42.661 0.648 -46.940 1.00 58.62 149 LYS A C 1
ATOM 1195 O O . LYS A 1 149 ? 43.697 0.239 -47.463 1.00 58.62 149 LYS A O 1
ATOM 1200 N N . GLY A 1 150 ? 41.472 0.560 -47.537 1.00 55.91 150 GLY A N 1
ATOM 1201 C CA . GLY A 1 150 ? 41.212 0.050 -48.880 1.00 55.91 150 GLY A CA 1
ATOM 1202 C C . GLY A 1 150 ? 40.910 1.176 -49.871 1.00 55.91 150 GLY A C 1
ATOM 1203 O O . GLY A 1 150 ? 39.758 1.369 -50.224 1.00 55.91 150 GLY A O 1
ATOM 1204 N N . ASN A 1 151 ? 41.951 1.885 -50.324 1.00 57.31 151 ASN A N 1
ATOM 1205 C CA . ASN A 1 151 ? 41.995 2.790 -51.488 1.00 57.31 151 ASN A CA 1
ATOM 1206 C C . ASN A 1 151 ? 40.703 3.561 -51.851 1.00 57.31 151 ASN A C 1
ATOM 1208 O O . ASN A 1 151 ? 39.854 3.073 -52.599 1.00 57.31 151 ASN A O 1
ATOM 1212 N N . PHE A 1 152 ? 40.654 4.850 -51.505 1.00 58.16 152 PHE A N 1
ATOM 1213 C CA . PHE A 1 152 ? 39.816 5.804 -52.239 1.00 58.16 152 PHE A CA 1
ATOM 1214 C C . PHE A 1 152 ? 40.312 5.945 -53.696 1.00 58.16 152 PHE A C 1
ATOM 1216 O O . PHE A 1 152 ? 41.515 6.109 -53.906 1.00 58.16 152 PHE A O 1
ATOM 1223 N N . PRO A 1 153 ? 39.428 5.950 -54.715 1.00 56.66 153 PRO A N 1
ATOM 1224 C CA . PRO A 1 153 ? 39.804 6.003 -56.136 1.00 56.66 153 PRO A CA 1
ATOM 1225 C C . PRO A 1 153 ? 40.204 7.410 -56.620 1.00 56.66 153 PRO A C 1
ATOM 1227 O O . PRO A 1 153 ? 40.112 7.710 -57.808 1.00 56.66 153 PRO A O 1
ATOM 1230 N N . SER A 1 154 ? 40.639 8.287 -55.718 1.00 63.56 154 SER A N 1
ATOM 1231 C CA . SER A 1 154 ? 40.845 9.704 -56.011 1.00 63.56 154 SER A CA 1
ATOM 1232 C C . SER A 1 154 ? 42.267 10.122 -55.660 1.00 63.56 154 SER A C 1
ATOM 1234 O O . SER A 1 154 ? 42.504 10.800 -54.663 1.00 63.56 154 SER A O 1
ATOM 1236 N N . GLN A 1 155 ? 43.229 9.730 -56.496 1.00 65.69 155 GLN A N 1
ATOM 1237 C CA . GLN A 1 155 ? 44.508 10.436 -56.552 1.00 65.69 155 GLN A CA 1
ATOM 1238 C C . GLN A 1 155 ? 44.341 11.702 -57.410 1.00 65.69 155 GLN A C 1
ATOM 1240 O O . GLN A 1 155 ? 43.775 11.618 -58.503 1.00 65.69 155 GLN A O 1
ATOM 1245 N N . PRO A 1 156 ? 44.831 12.878 -56.974 1.00 62.50 156 PRO A N 1
ATOM 1246 C CA . PRO A 1 156 ? 44.829 14.064 -57.819 1.00 62.50 156 PRO A CA 1
ATOM 1247 C C . PRO A 1 156 ? 45.762 13.839 -59.016 1.00 62.50 156 PRO A C 1
ATOM 1249 O O . PRO A 1 156 ? 46.978 13.736 -58.850 1.00 62.50 156 PRO A O 1
ATOM 1252 N N . HIS A 1 157 ? 45.216 13.773 -60.230 1.00 64.56 157 HIS A N 1
ATOM 1253 C CA . HIS A 1 157 ? 46.028 13.829 -61.444 1.00 64.56 157 HIS A CA 1
ATOM 1254 C C . HIS A 1 157 ? 46.508 15.269 -61.674 1.00 64.56 157 HIS A C 1
ATOM 1256 O O . HIS A 1 157 ? 45.718 16.213 -61.608 1.00 64.56 157 HIS A O 1
ATOM 1262 N N . GLN A 1 158 ? 47.807 15.450 -61.939 1.00 67.75 158 GLN A N 1
ATOM 1263 C CA . GLN A 1 158 ? 48.343 16.760 -62.311 1.00 67.75 158 GLN A CA 1
ATOM 1264 C C . GLN A 1 158 ? 47.719 17.241 -63.626 1.00 67.75 158 GLN A C 1
ATOM 1266 O O . GLN A 1 158 ? 47.700 16.520 -64.620 1.00 67.75 158 GLN A O 1
ATOM 1271 N N . ASN A 1 159 ? 47.239 18.484 -63.619 1.00 56.62 159 ASN A N 1
ATOM 1272 C CA . ASN A 1 159 ? 46.701 19.170 -64.788 1.00 56.62 159 ASN A CA 1
ATOM 1273 C C . ASN A 1 159 ? 47.845 19.550 -65.754 1.00 56.62 159 ASN A C 1
ATOM 1275 O O . ASN A 1 159 ? 48.698 20.355 -65.358 1.00 56.62 159 ASN A O 1
ATOM 1279 N N . PRO A 1 160 ? 47.895 19.035 -66.996 1.00 64.31 160 PRO A N 1
ATOM 1280 C CA . PRO A 1 160 ? 48.891 19.472 -67.966 1.00 64.31 160 PRO A CA 1
ATOM 1281 C C . PRO A 1 160 ? 48.577 20.909 -68.410 1.00 64.31 160 PRO A C 1
ATOM 1283 O O . PRO A 1 160 ? 47.663 21.166 -69.191 1.00 64.31 160 PRO A O 1
ATOM 1286 N N . LYS A 1 161 ? 49.332 21.880 -67.887 1.00 63.62 161 LYS A N 1
ATOM 1287 C CA . LYS A 1 161 ? 49.287 23.268 -68.358 1.00 63.62 161 LYS A CA 1
ATOM 1288 C C . LYS A 1 161 ? 49.986 23.385 -69.717 1.00 63.62 161 LYS A C 1
ATOM 1290 O O . LYS A 1 161 ? 51.181 23.135 -69.800 1.00 63.62 161 LYS A O 1
ATOM 1295 N N . GLY A 1 162 ? 49.252 23.879 -70.717 1.00 61.81 162 GLY A N 1
ATOM 1296 C CA . GLY A 1 162 ? 49.802 24.597 -71.875 1.00 61.81 162 GLY A CA 1
ATOM 1297 C C . GLY A 1 162 ? 50.166 23.750 -73.096 1.00 61.81 162 GLY A C 1
ATOM 1298 O O . GLY A 1 162 ? 51.334 23.462 -73.306 1.00 61.81 162 GLY A O 1
ATOM 1299 N N . ILE A 1 163 ? 49.180 23.431 -73.942 1.00 56.72 163 ILE A N 1
ATOM 1300 C CA . ILE A 1 163 ? 49.396 22.968 -75.333 1.00 56.72 163 ILE A CA 1
ATOM 1301 C C . ILE A 1 163 ? 48.361 23.563 -76.306 1.00 56.72 163 ILE A C 1
ATOM 1303 O O . ILE A 1 163 ? 47.906 22.903 -77.230 1.00 56.72 163 ILE A O 1
ATOM 1307 N N . HIS A 1 164 ? 47.967 24.821 -76.104 1.00 59.47 164 HIS A N 1
ATOM 1308 C CA . HIS A 1 164 ? 47.338 25.600 -77.174 1.00 59.47 164 HIS A CA 1
ATOM 1309 C C . HIS A 1 164 ? 48.103 26.910 -77.336 1.00 59.47 164 HIS A C 1
ATOM 1311 O O . HIS A 1 164 ? 47.771 27.930 -76.737 1.00 59.47 164 HIS A O 1
ATOM 1317 N N . GLU A 1 165 ? 49.168 26.840 -78.128 1.00 60.47 165 GLU A N 1
ATOM 1318 C CA . GLU A 1 165 ? 49.751 27.996 -78.794 1.00 60.47 165 GLU A CA 1
ATOM 1319 C C . GLU A 1 165 ? 48.856 28.288 -80.005 1.00 60.47 165 GLU A C 1
ATOM 1321 O O . GLU A 1 165 ? 48.802 27.516 -80.959 1.00 60.47 165 GLU A O 1
ATOM 1326 N N . VAL A 1 166 ? 48.040 29.339 -79.909 1.00 60.00 166 VAL A N 1
ATOM 1327 C CA . VAL A 1 166 ? 47.246 29.830 -81.039 1.00 60.00 166 VAL A CA 1
ATOM 1328 C C . VAL A 1 166 ? 48.147 30.768 -81.831 1.00 60.00 166 VAL A C 1
ATOM 1330 O O . VAL A 1 166 ? 48.402 31.892 -81.401 1.00 60.00 166 VAL A O 1
ATOM 1333 N N . GLU A 1 167 ? 48.645 30.299 -82.974 1.00 55.72 167 GLU A N 1
ATOM 1334 C CA . GLU A 1 167 ? 49.330 31.139 -83.954 1.00 55.72 167 GLU A CA 1
ATOM 1335 C C . GLU A 1 167 ? 48.361 32.215 -84.472 1.00 55.72 167 GLU A C 1
ATOM 1337 O O . GLU A 1 167 ? 47.343 31.928 -85.105 1.00 55.72 167 GLU A O 1
ATOM 1342 N N . ALA A 1 168 ? 48.665 33.482 -84.186 1.00 58.03 168 ALA A N 1
ATOM 1343 C CA . ALA A 1 168 ? 47.951 34.619 -84.747 1.00 58.03 168 ALA A CA 1
ATOM 1344 C C . ALA A 1 168 ? 48.461 34.883 -86.172 1.00 58.03 168 ALA A C 1
ATOM 1346 O O . ALA A 1 168 ? 49.496 35.518 -86.371 1.00 58.03 168 ALA A O 1
ATOM 1347 N N . GLN A 1 169 ? 47.721 34.400 -87.170 1.00 48.44 169 GLN A N 1
ATOM 1348 C CA . GLN A 1 169 ? 47.952 34.736 -88.573 1.00 48.44 169 GLN A CA 1
ATOM 1349 C C . GLN A 1 169 ? 47.229 36.049 -88.907 1.00 48.44 169 GLN A C 1
ATOM 1351 O O . GLN A 1 169 ? 46.013 36.169 -88.757 1.00 48.44 169 GLN A O 1
ATOM 1356 N N . GLY A 1 170 ? 48.016 37.060 -89.278 1.00 49.50 170 GLY A N 1
ATOM 1357 C CA . GLY A 1 170 ? 47.597 38.456 -89.364 1.00 49.50 170 GLY A CA 1
ATOM 1358 C C . GLY A 1 170 ? 46.624 38.810 -90.490 1.00 49.50 170 GLY A C 1
ATOM 1359 O O . GLY A 1 170 ? 46.445 38.075 -91.462 1.00 49.50 170 GLY A O 1
ATOM 1360 N N . ARG A 1 171 ? 46.054 40.013 -90.368 1.00 41.94 171 ARG A N 1
ATOM 1361 C CA . ARG A 1 171 ? 45.600 40.841 -91.490 1.00 41.94 171 ARG A CA 1
ATOM 1362 C C . ARG A 1 171 ? 45.867 42.314 -91.203 1.00 41.94 171 ARG A C 1
ATOM 1364 O O . ARG A 1 171 ? 45.667 42.787 -90.089 1.00 41.94 171 ARG A O 1
ATOM 1371 N N . GLU A 1 172 ? 46.352 42.957 -92.251 1.00 45.31 172 GLU A N 1
ATOM 1372 C CA . GLU A 1 172 ? 46.873 44.314 -92.370 1.00 45.31 172 GLU A CA 1
ATOM 1373 C C . GLU A 1 172 ? 45.805 45.410 -92.226 1.00 45.31 172 GLU A C 1
ATOM 1375 O O . GLU A 1 172 ? 44.626 45.215 -92.539 1.00 45.31 172 GLU A O 1
ATOM 1380 N N . SER A 1 173 ? 46.261 46.603 -91.840 1.00 45.12 173 SER A N 1
ATOM 1381 C CA . SER A 1 173 ? 45.812 47.902 -92.360 1.00 45.12 173 SER A CA 1
ATOM 1382 C C . SER A 1 173 ? 46.984 48.874 -92.328 1.00 45.12 173 SER A C 1
ATOM 1384 O O . SER A 1 173 ? 47.778 48.780 -91.365 1.00 45.12 173 SER A O 1
#

Secondary structure (DSSP, 8-state):
---TTT--SS-SS--TTHHHHHHHHHHHHTTTTT-PPPTT-TTTTTTTTTGGG-TTS--S------PPPP---SHHHHHHHHHHHHHHHHHHHHHHHHHHHHHHHHHHHHHHHHHHHHHHHHHHHHHHHHHHHHHHHHHHHHHHHHHHHS--S---PPP--------------

Foldseek 3Di:
DADPPPRHPPDDDDDPCVVVVVVVVVVVVV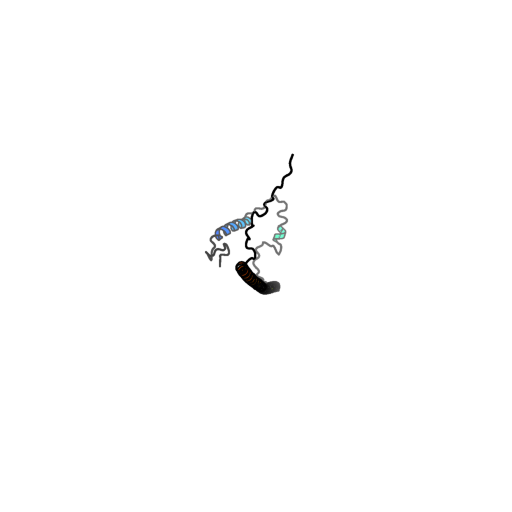VVVVDDDDPPDPCPPPPCPVQCPPPVRNPDPDPDPDDDPDDDPDPVVVVVVVVVVVVVVVVVVVVVVVVVVVVVVVVVVVVVVVVVVVVVVVVVVVVVVVVVVVVVVVVVVVVVVVVVVPDDPDDDDDDDPDDDPPDDDDDDD